Protein AF-A0A2V9V5V7-F1 (afdb_monomer)

Foldseek 3Di:
DLLVVLVVCVVVVDAAEDEDPPCPVVSCVVCVPSHHYDPDLLVRLAAAQEAEARDQDLCVQVDDLVSSCVRHPAQEYEYAPPNYDPVVSVVVVHNYHYDPDD

Structure (mmCIF, N/CA/C/O backbone):
data_AF-A0A2V9V5V7-F1
#
_entry.id   AF-A0A2V9V5V7-F1
#
loop_
_atom_site.group_PDB
_atom_site.id
_atom_site.type_symbol
_atom_site.label_atom_id
_atom_site.label_alt_id
_atom_site.label_comp_id
_atom_site.label_asym_id
_atom_site.label_entity_id
_atom_site.label_seq_id
_atom_site.pdbx_PDB_ins_code
_atom_site.Cartn_x
_atom_site.Cartn_y
_atom_site.Cartn_z
_atom_site.occupancy
_atom_site.B_iso_or_equiv
_atom_site.auth_seq_id
_atom_site.auth_comp_id
_atom_site.auth_asym_id
_atom_site.auth_atom_id
_atom_site.pdbx_PDB_model_num
ATOM 1 N N . MET A 1 1 ? -6.428 13.379 -6.172 1.00 57.09 1 MET A N 1
ATOM 2 C CA . MET A 1 1 ? -5.815 13.515 -4.833 1.00 57.09 1 MET A CA 1
ATOM 3 C C . MET A 1 1 ? -6.189 12.295 -3.999 1.00 57.09 1 MET A C 1
ATOM 5 O O . MET A 1 1 ? -7.358 11.928 -4.016 1.00 57.09 1 MET A O 1
ATOM 9 N N . ALA A 1 2 ? -5.227 11.638 -3.344 1.00 78.12 2 ALA A N 1
ATOM 10 C CA . ALA A 1 2 ? -5.432 10.340 -2.685 1.00 78.12 2 ALA A CA 1
ATOM 11 C C . ALA A 1 2 ? -6.270 10.404 -1.392 1.00 78.12 2 ALA A C 1
ATOM 13 O O . ALA A 1 2 ? -6.902 9.420 -1.030 1.00 78.12 2 ALA A O 1
ATOM 14 N N . TRP A 1 3 ? -6.368 11.563 -0.736 1.00 83.19 3 TRP A N 1
ATOM 15 C CA . TRP A 1 3 ? -7.155 11.707 0.496 1.00 83.19 3 TRP A CA 1
ATOM 16 C C . TRP A 1 3 ? -8.663 11.462 0.293 1.00 83.19 3 TRP A C 1
ATOM 18 O O . TRP A 1 3 ? -9.304 10.859 1.149 1.00 83.19 3 TRP A O 1
ATOM 28 N N . ARG A 1 4 ? -9.240 11.825 -0.867 1.00 89.44 4 ARG A N 1
ATOM 29 C CA . ARG A 1 4 ? -10.664 11.554 -1.173 1.00 89.44 4 ARG A CA 1
ATOM 30 C C . ARG A 1 4 ? -10.987 10.061 -1.203 1.00 89.44 4 ARG A C 1
ATOM 32 O O . ARG A 1 4 ? -12.074 9.653 -0.794 1.00 89.44 4 ARG A O 1
ATOM 39 N N . LEU A 1 5 ? -10.043 9.254 -1.686 1.00 91.06 5 LEU A N 1
ATOM 40 C CA . LEU A 1 5 ? -10.161 7.801 -1.673 1.00 91.06 5 LEU A CA 1
ATOM 41 C C . LEU A 1 5 ? -10.222 7.297 -0.228 1.00 91.06 5 LEU A C 1
ATOM 43 O O . LEU A 1 5 ? -11.140 6.554 0.110 1.00 91.06 5 LEU A O 1
ATOM 47 N N . SER A 1 6 ? -9.312 7.763 0.630 1.00 92.44 6 SER A N 1
ATOM 48 C CA . SER A 1 6 ? -9.303 7.415 2.052 1.00 92.44 6 SER A CA 1
ATOM 49 C C . SER A 1 6 ? -10.624 7.759 2.743 1.00 92.44 6 SER A C 1
ATOM 51 O O . SER A 1 6 ? -11.204 6.896 3.395 1.00 92.44 6 SER A O 1
ATOM 53 N N . LEU A 1 7 ? -11.155 8.971 2.538 1.00 92.75 7 LEU A N 1
ATOM 54 C CA . LEU A 1 7 ? -12.454 9.375 3.096 1.00 92.75 7 LEU A CA 1
ATOM 55 C C . LEU A 1 7 ? -13.599 8.481 2.613 1.00 92.75 7 LEU A C 1
ATOM 57 O O . LEU A 1 7 ? -14.452 8.090 3.403 1.00 92.75 7 LEU A O 1
ATOM 61 N N . THR A 1 8 ? -13.607 8.122 1.328 1.00 94.06 8 THR A N 1
ATOM 62 C CA . THR A 1 8 ? -14.648 7.255 0.755 1.00 94.06 8 THR A CA 1
ATOM 63 C C . THR A 1 8 ? -14.615 5.856 1.369 1.00 94.06 8 THR A C 1
ATOM 65 O O . THR A 1 8 ? -15.664 5.280 1.652 1.00 94.06 8 T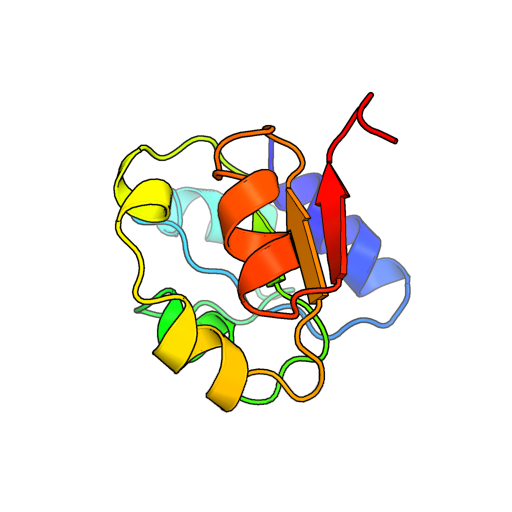HR A O 1
ATOM 68 N N . LEU A 1 9 ? -13.420 5.304 1.588 1.00 94.56 9 LEU A N 1
ATOM 69 C CA . LEU A 1 9 ? -13.243 4.002 2.230 1.00 94.56 9 LEU A CA 1
ATOM 70 C C . LEU A 1 9 ? -13.712 4.039 3.688 1.00 94.56 9 LEU A C 1
ATOM 72 O O . LEU A 1 9 ? -14.468 3.162 4.105 1.00 94.56 9 LEU A O 1
ATOM 76 N N . VAL A 1 10 ? -13.338 5.078 4.436 1.00 95.19 10 VAL A N 1
ATOM 77 C CA . VAL A 1 10 ? -13.780 5.247 5.829 1.00 95.19 10 VAL A CA 1
ATOM 78 C C . VAL A 1 10 ? -15.294 5.432 5.915 1.00 95.19 10 VAL A C 1
ATOM 80 O O . VAL A 1 10 ? -15.937 4.779 6.731 1.00 95.19 10 VAL A O 1
ATOM 83 N N . ALA A 1 11 ? -15.896 6.221 5.021 1.00 95.25 11 ALA A N 1
ATOM 84 C CA . ALA A 1 11 ? -17.350 6.390 4.946 1.00 95.25 11 ALA A CA 1
ATOM 85 C C . ALA A 1 11 ? -18.099 5.076 4.645 1.00 95.25 11 ALA A C 1
ATOM 87 O O . ALA A 1 11 ? -19.277 4.946 4.964 1.00 95.25 11 ALA A O 1
ATOM 88 N N . LYS A 1 12 ? -17.419 4.087 4.052 1.00 96.56 12 LYS A N 1
ATOM 89 C CA . LYS A 1 12 ? -17.932 2.726 3.825 1.00 96.56 12 LYS A CA 1
ATOM 90 C C . LYS A 1 12 ? -17.604 1.748 4.964 1.00 96.56 12 LYS A C 1
ATOM 92 O O . LYS A 1 12 ? -17.864 0.558 4.823 1.00 96.56 12 LYS A O 1
ATOM 97 N N . GLY A 1 13 ? -17.046 2.229 6.076 1.00 96.00 13 GLY A N 1
ATOM 98 C CA . GLY A 1 13 ? -16.735 1.435 7.267 1.00 96.00 13 GLY A CA 1
ATOM 99 C C . GLY A 1 13 ? -15.343 0.797 7.278 1.00 96.00 13 GLY A C 1
ATOM 100 O O . GLY A 1 13 ? -15.054 -0.006 8.165 1.00 96.00 13 GLY A O 1
ATOM 101 N N . ALA A 1 14 ? -14.468 1.125 6.322 1.00 96.19 14 ALA A N 1
ATOM 102 C CA . ALA A 1 14 ? -13.112 0.586 6.306 1.00 96.19 14 ALA A CA 1
ATOM 103 C C . ALA A 1 14 ? -12.214 1.266 7.350 1.00 96.19 14 ALA A C 1
ATOM 105 O O . ALA A 1 14 ? -12.283 2.476 7.572 1.00 96.19 14 ALA A O 1
ATOM 106 N N . ARG A 1 15 ? -11.291 0.495 7.932 1.00 96.19 15 ARG A N 1
ATOM 107 C CA . ARG A 1 15 ? -10.148 1.042 8.675 1.00 96.19 15 ARG A CA 1
ATOM 108 C C . ARG A 1 15 ? -9.042 1.360 7.679 1.00 96.19 15 ARG A C 1
ATOM 110 O O . ARG A 1 15 ? -8.605 0.470 6.956 1.00 96.19 15 ARG A O 1
ATOM 117 N N . VAL A 1 16 ? -8.591 2.611 7.645 1.00 96.50 16 VAL A N 1
ATOM 118 C CA . VAL A 1 16 ? -7.577 3.058 6.683 1.00 96.50 16 VAL A CA 1
ATOM 119 C C . VAL A 1 16 ? -6.282 3.403 7.403 1.00 96.50 16 VAL A C 1
ATOM 121 O O . VAL A 1 16 ? -6.261 4.236 8.313 1.00 96.50 16 VAL A O 1
ATOM 124 N N . ARG A 1 17 ? -5.196 2.772 6.951 1.00 96.69 17 ARG A N 1
ATOM 125 C CA . ARG A 1 17 ? -3.821 3.173 7.242 1.00 96.69 17 ARG A CA 1
ATOM 126 C C . ARG A 1 17 ? -3.223 3.842 6.013 1.00 96.69 17 ARG A C 1
ATOM 128 O O . ARG A 1 17 ? -3.449 3.377 4.898 1.00 96.69 17 ARG A O 1
ATOM 135 N N . ALA A 1 18 ? -2.489 4.929 6.211 1.00 95.38 18 ALA A N 1
ATOM 136 C CA . ALA A 1 18 ? -1.914 5.711 5.127 1.00 95.38 18 ALA A CA 1
ATOM 137 C C . ALA A 1 18 ? -0.424 5.962 5.363 1.00 95.38 18 ALA A C 1
ATOM 139 O O . ALA A 1 18 ? -0.014 6.357 6.451 1.00 95.38 18 ALA A O 1
ATOM 140 N N . TYR A 1 19 ? 0.363 5.770 4.313 1.00 96.00 19 TYR A N 1
ATOM 141 C CA . TYR A 1 19 ? 1.752 6.195 4.224 1.00 96.00 19 TYR A CA 1
ATOM 142 C C . TYR A 1 19 ? 1.898 7.037 2.959 1.00 96.00 19 TYR A C 1
ATOM 144 O O . TYR A 1 19 ? 1.357 6.678 1.912 1.00 96.00 19 TYR A O 1
ATOM 152 N N . ASP A 1 20 ? 2.620 8.143 3.066 1.00 94.69 20 ASP A N 1
ATOM 153 C CA . ASP A 1 20 ? 3.095 8.914 1.926 1.00 94.69 20 ASP A CA 1
ATOM 154 C C . ASP A 1 20 ? 4.477 9.480 2.296 1.00 94.69 20 ASP A C 1
ATOM 156 O O . ASP A 1 20 ? 4.624 9.996 3.406 1.00 94.69 20 ASP A O 1
ATOM 160 N N . PRO A 1 21 ? 5.494 9.374 1.426 1.00 93.06 21 PRO A N 1
ATOM 161 C CA . PRO A 1 21 ? 6.843 9.861 1.723 1.00 93.06 21 PRO A CA 1
ATOM 162 C C . PRO A 1 21 ? 6.920 11.373 1.945 1.00 93.06 21 PRO A C 1
ATOM 164 O O . PRO A 1 21 ? 7.863 11.844 2.578 1.00 93.06 21 PRO A O 1
ATOM 167 N N . VAL A 1 22 ? 5.962 12.142 1.415 1.00 92.00 22 VAL A N 1
ATOM 168 C CA . VAL A 1 22 ? 6.023 13.610 1.415 1.00 92.00 22 VAL A CA 1
ATOM 169 C C . VAL A 1 22 ? 4.750 14.225 1.982 1.00 92.00 22 VAL A C 1
ATOM 171 O O . VAL A 1 22 ? 4.825 15.114 2.819 1.00 92.00 22 VAL A O 1
ATOM 174 N N . ALA A 1 23 ? 3.578 13.742 1.573 1.00 88.81 23 ALA A N 1
ATOM 175 C CA . ALA A 1 23 ? 2.309 14.448 1.740 1.00 88.81 23 ALA A CA 1
ATOM 176 C C . ALA A 1 23 ? 1.569 14.164 3.063 1.00 88.81 23 ALA A C 1
ATOM 178 O O . ALA A 1 23 ? 0.378 14.466 3.175 1.00 88.81 23 ALA A O 1
ATOM 179 N N . ILE A 1 24 ? 2.211 13.537 4.060 1.00 87.06 24 ILE A N 1
ATOM 180 C CA . ILE A 1 24 ? 1.578 13.271 5.368 1.00 87.06 24 ILE A CA 1
ATOM 181 C C . ILE A 1 24 ? 1.166 14.570 6.089 1.00 87.06 24 ILE A C 1
ATOM 183 O O . ILE A 1 24 ? 0.041 14.600 6.598 1.00 87.06 24 ILE A O 1
ATOM 187 N N . PRO A 1 25 ? 2.000 15.628 6.168 1.00 87.56 25 PRO A N 1
ATOM 188 C CA . PRO A 1 25 ? 1.620 16.874 6.835 1.00 87.56 25 PRO A CA 1
ATOM 189 C C . PRO A 1 25 ? 0.360 17.507 6.234 1.00 87.56 25 PRO A C 1
ATOM 191 O O . PRO A 1 25 ? -0.570 17.843 6.964 1.00 87.56 25 PRO A O 1
ATOM 194 N N . GLU A 1 26 ? 0.278 17.589 4.908 1.00 88.75 26 GLU A N 1
ATOM 195 C CA . GLU A 1 26 ? -0.869 18.142 4.189 1.00 88.75 26 GLU A CA 1
ATOM 196 C C . GLU A 1 26 ? -2.093 17.234 4.324 1.00 88.75 26 GLU A C 1
ATOM 198 O O . GLU A 1 26 ? -3.199 17.703 4.586 1.00 88.75 26 GLU A O 1
ATOM 203 N N . ALA A 1 27 ? -1.909 15.914 4.214 1.00 87.38 27 ALA A N 1
ATOM 204 C CA . ALA A 1 27 ? -2.995 14.956 4.385 1.00 87.38 27 ALA A CA 1
ATOM 205 C C . ALA A 1 27 ? -3.624 15.038 5.783 1.00 87.38 27 ALA A C 1
ATOM 207 O O . ALA A 1 27 ? -4.834 14.853 5.910 1.00 87.38 27 ALA A O 1
ATOM 208 N N . ARG A 1 28 ? -2.845 15.348 6.829 1.00 88.94 28 ARG A N 1
ATOM 209 C CA . ARG A 1 28 ? -3.360 15.523 8.198 1.00 88.94 28 ARG A CA 1
ATOM 210 C C . ARG A 1 28 ? -4.353 16.673 8.310 1.00 88.94 28 ARG A C 1
ATOM 212 O O . ARG A 1 28 ? -5.317 16.520 9.057 1.00 88.94 28 ARG A O 1
ATOM 219 N N . LEU A 1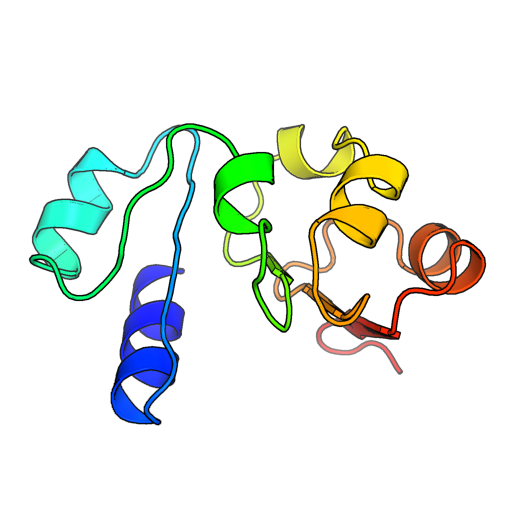 29 ? -4.153 17.756 7.561 1.00 88.25 29 LEU A N 1
ATOM 220 C CA . LEU A 1 29 ? -5.076 18.892 7.533 1.00 88.25 29 LEU A CA 1
ATOM 221 C C . LEU A 1 29 ? -6.422 18.495 6.911 1.00 88.25 29 LEU A C 1
ATOM 223 O O . LEU A 1 29 ? -7.472 18.814 7.458 1.00 88.25 29 LEU A O 1
ATOM 227 N N . GLU A 1 30 ? -6.386 17.731 5.819 1.00 88.56 30 GLU A N 1
ATOM 228 C CA . GLU A 1 30 ? -7.588 17.325 5.075 1.00 88.56 30 GLU A CA 1
ATOM 229 C C . GLU A 1 30 ? -8.341 16.153 5.721 1.00 88.56 30 GLU A C 1
ATOM 231 O O . GLU A 1 30 ? -9.567 16.082 5.681 1.00 88.56 30 GLU A O 1
ATOM 236 N N . LEU A 1 31 ? -7.615 15.190 6.297 1.00 86.88 31 LEU A N 1
ATOM 237 C CA . LEU A 1 31 ? -8.197 13.968 6.854 1.00 86.88 31 LEU A CA 1
ATOM 238 C C . LEU A 1 31 ? -8.478 14.077 8.352 1.00 86.88 31 LEU A C 1
ATOM 240 O O . LEU A 1 31 ? -9.171 13.210 8.868 1.00 86.88 31 LEU A O 1
ATOM 244 N N . ASN A 1 32 ? -7.942 15.076 9.058 1.00 83.81 32 ASN A N 1
ATOM 245 C CA . ASN A 1 32 ? -8.256 15.405 10.455 1.00 83.81 32 ASN A CA 1
ATOM 246 C C . ASN A 1 32 ? -8.442 14.183 11.393 1.00 83.81 32 ASN A C 1
ATOM 248 O O . ASN A 1 32 ? -9.463 14.033 12.057 1.00 83.81 32 ASN A O 1
ATOM 252 N N . GLY A 1 33 ? -7.487 13.246 11.390 1.00 82.81 33 GLY A N 1
ATOM 253 C CA . GLY A 1 33 ? -7.522 12.047 12.249 1.00 82.81 33 GLY A CA 1
ATOM 254 C C . GLY A 1 33 ? -8.411 10.886 11.772 1.00 82.81 33 GLY A C 1
ATOM 255 O O . GLY A 1 33 ? -8.477 9.858 12.438 1.00 82.81 33 GLY A O 1
ATOM 256 N N . THR A 1 34 ? -9.039 10.996 10.601 1.00 90.81 34 THR A N 1
ATOM 257 C CA . THR A 1 34 ? -9.924 9.967 10.011 1.00 90.81 34 THR A CA 1
ATOM 258 C C . THR A 1 34 ? -9.168 8.703 9.567 1.00 90.81 34 THR A C 1
ATOM 260 O O . THR A 1 34 ? -9.769 7.655 9.343 1.00 90.81 34 THR A O 1
ATOM 263 N N . VAL A 1 35 ? -7.839 8.780 9.442 1.00 93.69 35 VAL A N 1
ATOM 264 C CA . VAL A 1 35 ? -6.967 7.657 9.071 1.00 93.69 35 VAL A CA 1
ATOM 265 C C . VAL A 1 35 ? -5.798 7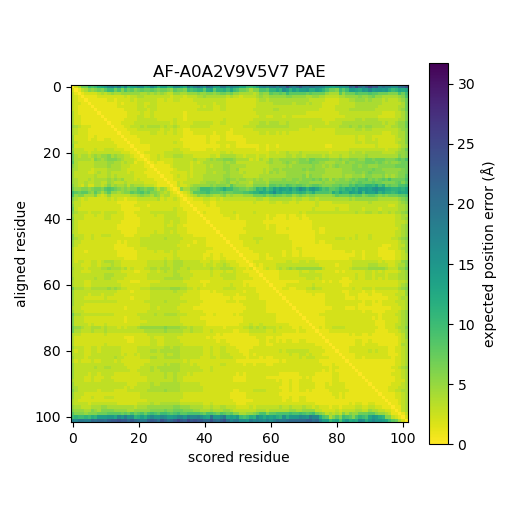.528 10.040 1.00 93.69 35 VAL A C 1
ATOM 267 O O . VAL A 1 35 ? -5.369 8.508 10.650 1.00 93.69 35 VAL A O 1
ATOM 270 N N . HIS A 1 36 ? -5.236 6.325 10.129 1.00 94.94 36 HIS A N 1
ATOM 271 C CA . HIS A 1 36 ? -4.012 6.078 10.882 1.00 94.94 36 HIS A CA 1
ATOM 272 C C . HIS A 1 36 ? -2.782 6.260 9.985 1.00 94.94 36 HIS A C 1
ATOM 274 O O . HIS A 1 36 ? -2.593 5.521 9.020 1.00 94.94 36 HIS A O 1
ATOM 280 N N . TYR A 1 37 ? -1.929 7.228 10.302 1.00 94.75 37 TYR A N 1
ATOM 281 C CA . TYR A 1 37 ? -0.696 7.461 9.551 1.00 94.75 37 TYR A CA 1
ATOM 282 C C . TYR A 1 37 ? 0.405 6.502 9.992 1.00 94.75 37 TYR A C 1
ATOM 284 O O . TYR A 1 37 ? 0.612 6.293 11.184 1.00 94.75 37 TYR A O 1
ATOM 292 N N . CYS A 1 38 ? 1.116 5.940 9.025 1.00 95.75 38 CYS A N 1
ATOM 293 C CA . CYS A 1 38 ? 2.223 5.020 9.238 1.00 95.75 38 CYS A CA 1
ATOM 294 C C . CYS A 1 38 ? 3.540 5.674 8.814 1.00 95.75 38 CYS A C 1
ATOM 296 O O . CYS A 1 38 ? 3.553 6.523 7.929 1.00 95.75 38 CYS A O 1
ATOM 298 N N . GLU A 1 39 ? 4.646 5.247 9.420 1.00 94.94 39 GLU A N 1
ATOM 299 C CA . GLU A 1 39 ? 5.995 5.737 9.087 1.00 94.94 39 GLU A CA 1
ATOM 300 C C . GLU A 1 39 ? 6.631 4.979 7.918 1.00 94.94 39 GLU A C 1
ATOM 302 O O . GLU A 1 39 ? 7.600 5.441 7.323 1.00 94.94 39 GLU A O 1
ATOM 307 N N . THR A 1 40 ? 6.095 3.803 7.579 1.00 96.88 40 THR A N 1
ATOM 308 C CA . THR A 1 40 ? 6.592 2.971 6.482 1.00 96.88 40 THR A CA 1
ATOM 309 C C . THR A 1 40 ? 5.433 2.371 5.682 1.00 96.88 40 THR A C 1
ATOM 311 O O . THR A 1 40 ? 4.353 2.133 6.242 1.00 96.88 40 THR A O 1
ATOM 314 N N . PRO A 1 41 ? 5.648 2.042 4.394 1.00 96.69 41 PRO A N 1
ATOM 315 C CA . PRO A 1 41 ? 4.644 1.347 3.588 1.00 96.69 41 PRO A CA 1
ATOM 316 C C . PRO A 1 41 ? 4.345 -0.059 4.135 1.00 96.69 41 PRO A C 1
ATOM 318 O O . PRO A 1 41 ? 3.224 -0.547 4.022 1.00 96.69 41 PRO A O 1
ATOM 321 N N . TYR A 1 42 ? 5.319 -0.693 4.794 1.00 98.12 42 TYR A N 1
ATOM 322 C CA . TYR A 1 42 ? 5.153 -2.006 5.418 1.00 98.12 42 TYR A CA 1
ATOM 323 C C . TYR A 1 42 ? 4.209 -1.953 6.628 1.00 98.12 42 TYR A C 1
ATOM 325 O O . TYR A 1 42 ? 3.303 -2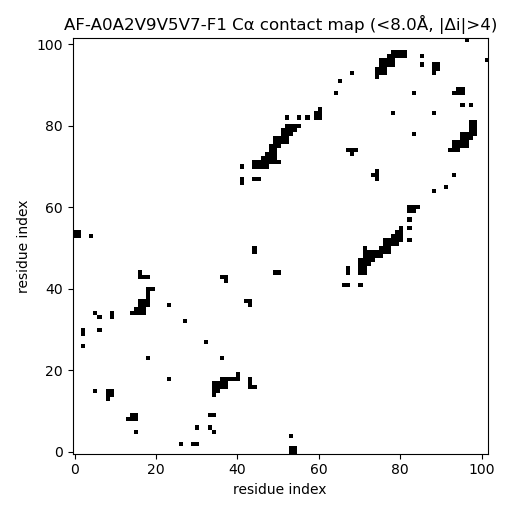.775 6.731 1.00 98.12 42 TYR A O 1
ATOM 333 N N . ALA A 1 43 ? 4.345 -0.944 7.494 1.00 98.00 43 ALA A N 1
ATOM 334 C CA . ALA A 1 43 ? 3.420 -0.732 8.612 1.00 98.00 43 ALA A CA 1
ATOM 335 C C . ALA A 1 43 ? 1.988 -0.416 8.134 1.00 98.00 43 ALA A C 1
ATOM 337 O O . ALA A 1 43 ? 1.005 -0.787 8.783 1.00 98.00 43 ALA A O 1
ATOM 338 N N . ALA A 1 44 ? 1.855 0.233 6.971 1.00 97.25 44 ALA A N 1
ATOM 339 C CA . ALA A 1 44 ? 0.554 0.459 6.347 1.00 97.25 44 ALA A CA 1
ATOM 340 C C . ALA A 1 44 ? -0.100 -0.845 5.851 1.00 97.25 44 ALA A C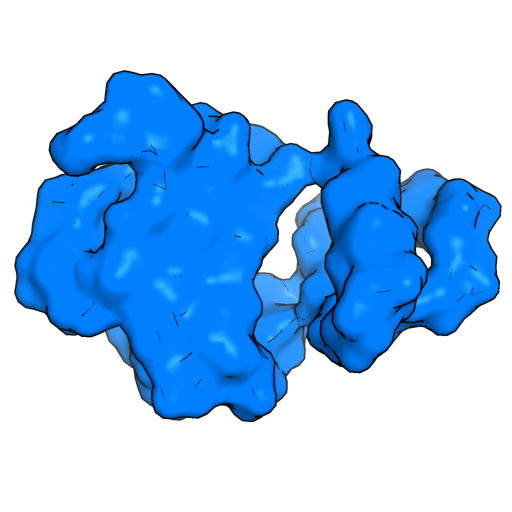 1
ATOM 342 O O . ALA A 1 44 ? -1.324 -0.941 5.872 1.00 97.25 44 ALA A O 1
ATOM 343 N N . ALA A 1 45 ? 0.690 -1.849 5.453 1.00 98.06 45 ALA A N 1
ATOM 344 C CA . ALA A 1 45 ? 0.196 -3.148 4.987 1.00 98.06 45 ALA A CA 1
ATOM 345 C C . ALA A 1 45 ? -0.129 -4.136 6.126 1.00 98.06 45 ALA A C 1
ATOM 347 O O . ALA A 1 45 ? -0.998 -4.990 5.972 1.00 98.06 45 ALA A O 1
ATOM 348 N N . GLU A 1 46 ? 0.549 -4.036 7.269 1.00 98.06 46 GLU A N 1
ATOM 349 C CA . GLU A 1 46 ? 0.480 -5.025 8.351 1.00 98.06 46 GLU A CA 1
ATOM 350 C C . GLU A 1 46 ? -0.946 -5.301 8.864 1.00 98.06 46 GLU A C 1
ATOM 352 O O . GLU A 1 46 ? -1.616 -4.441 9.439 1.00 98.06 46 GLU A O 1
ATOM 357 N N . GLY A 1 47 ? -1.416 -6.534 8.681 1.00 97.81 47 GLY A N 1
ATOM 358 C CA . GLY A 1 47 ? -2.732 -7.000 9.110 1.00 97.81 47 GLY A CA 1
ATOM 359 C C . GLY A 1 47 ? -3.909 -6.387 8.344 1.00 97.81 47 GLY A C 1
ATOM 360 O O . GLY A 1 47 ? -5.054 -6.561 8.772 1.00 97.81 47 GLY A O 1
ATOM 361 N N . MET A 1 48 ? -3.667 -5.662 7.248 1.00 98.12 48 MET A N 1
ATOM 362 C CA . MET A 1 48 ? -4.720 -5.094 6.401 1.00 98.12 48 MET A CA 1
ATOM 363 C C . MET A 1 48 ? -5.196 -6.101 5.347 1.00 98.12 48 MET A C 1
ATOM 365 O O . MET A 1 48 ? -4.495 -7.049 4.995 1.00 98.12 48 MET A O 1
ATOM 369 N N . ASP A 1 49 ? -6.419 -5.908 4.856 1.00 98.06 49 ASP A N 1
ATOM 370 C CA . ASP A 1 49 ? -7.057 -6.819 3.897 1.00 98.06 49 ASP A CA 1
ATOM 371 C C . ASP A 1 49 ? -6.631 -6.567 2.441 1.00 98.06 49 ASP A C 1
ATOM 373 O O . ASP A 1 49 ? -6.716 -7.470 1.611 1.00 98.06 49 ASP A O 1
ATOM 377 N N . ALA A 1 50 ? -6.182 -5.350 2.128 1.00 97.75 50 ALA A N 1
ATOM 378 C CA . ALA A 1 50 ? -5.698 -4.958 0.810 1.00 97.75 50 ALA A CA 1
ATOM 379 C C . ALA A 1 50 ? -4.750 -3.756 0.911 1.00 97.75 50 ALA A C 1
ATOM 381 O O . ALA A 1 50 ? -4.869 -2.934 1.823 1.00 97.75 50 ALA A O 1
ATOM 382 N N . LEU A 1 51 ? -3.857 -3.623 -0.068 1.00 97.75 51 LEU A N 1
ATOM 383 C CA . LEU A 1 51 ? -3.023 -2.441 -0.273 1.00 97.75 51 LEU A CA 1
ATOM 384 C C . LEU A 1 51 ? -3.566 -1.621 -1.448 1.00 97.75 51 LEU A C 1
ATOM 386 O O . LEU A 1 51 ? -3.880 -2.177 -2.500 1.00 97.75 51 LEU A O 1
ATOM 390 N N . VAL A 1 52 ? -3.643 -0.295 -1.297 1.00 97.25 52 VAL A N 1
ATOM 391 C CA . VAL A 1 52 ? -4.095 0.602 -2.371 1.00 97.25 52 VAL A CA 1
ATOM 392 C C . VAL A 1 52 ? -3.021 1.632 -2.709 1.00 97.25 52 VAL A C 1
ATOM 394 O O . VAL A 1 52 ? -2.612 2.413 -1.854 1.00 97.25 52 VAL A O 1
ATOM 397 N N . VAL A 1 53 ? -2.599 1.680 -3.973 1.00 96.50 53 VAL A N 1
ATOM 398 C CA . VAL A 1 53 ? -1.675 2.699 -4.487 1.00 96.50 53 VAL A CA 1
ATOM 399 C C . VAL A 1 53 ? -2.486 3.918 -4.921 1.00 96.50 53 VAL A C 1
ATOM 401 O O . VAL A 1 53 ? -3.114 3.925 -5.984 1.00 96.50 53 VAL A O 1
ATOM 404 N N . GLY A 1 54 ? -2.512 4.949 -4.071 1.00 94.12 54 GLY A N 1
ATOM 405 C CA . GLY A 1 54 ? -3.249 6.199 -4.308 1.00 94.12 54 GLY A CA 1
ATOM 406 C C . GLY A 1 54 ? -2.427 7.319 -4.961 1.00 94.12 54 GLY A C 1
ATOM 407 O O . GLY A 1 54 ? -2.992 8.234 -5.572 1.00 94.12 54 GLY A O 1
ATOM 408 N N . THR A 1 55 ? -1.099 7.255 -4.861 1.00 93.19 55 THR A N 1
ATOM 409 C CA . THR A 1 55 ? -0.144 8.251 -5.375 1.00 93.19 55 THR A CA 1
ATOM 410 C C . THR A 1 55 ? 0.924 7.587 -6.244 1.00 93.19 55 THR A C 1
ATOM 412 O O . THR A 1 55 ? 1.139 6.381 -6.184 1.00 93.19 55 THR A O 1
ATOM 415 N N . GLY A 1 56 ? 1.530 8.365 -7.144 1.00 93.56 56 GLY A N 1
ATOM 416 C CA . GLY A 1 56 ? 2.451 7.865 -8.170 1.00 93.56 56 GLY A CA 1
ATOM 417 C C . GLY A 1 56 ? 3.926 7.922 -7.771 1.00 93.56 56 GLY A C 1
ATOM 418 O O . GLY A 1 56 ? 4.761 8.109 -8.654 1.00 93.56 56 GLY A O 1
ATOM 419 N N . TRP A 1 57 ? 4.248 7.841 -6.476 1.00 95.44 57 TRP A N 1
ATOM 420 C CA . TRP A 1 57 ? 5.626 7.975 -5.999 1.00 95.44 57 TRP A CA 1
ATOM 421 C C . TRP A 1 57 ? 6.506 6.837 -6.539 1.00 95.44 57 TRP A C 1
ATOM 423 O O . TRP A 1 57 ? 6.188 5.668 -6.311 1.00 95.44 57 TRP A O 1
ATOM 433 N N . PRO A 1 58 ? 7.610 7.131 -7.259 1.00 94.12 58 PRO A N 1
ATOM 434 C CA . PRO A 1 58 ? 8.421 6.098 -7.903 1.00 94.12 58 PRO A CA 1
ATOM 435 C C . PRO A 1 58 ? 8.989 5.043 -6.954 1.00 94.12 58 PRO A C 1
ATOM 437 O O . PRO A 1 58 ? 9.137 3.893 -7.364 1.00 94.12 58 PRO A O 1
ATOM 440 N N . GLU A 1 59 ? 9.258 5.414 -5.703 1.00 94.88 59 GLU A N 1
ATOM 441 C CA . GLU A 1 59 ? 9.745 4.522 -4.645 1.00 94.88 59 GLU A CA 1
ATOM 442 C C . GLU A 1 59 ? 8.845 3.299 -4.420 1.00 94.88 59 GLU A C 1
ATOM 444 O O . GLU A 1 59 ? 9.345 2.221 -4.105 1.00 94.88 59 GLU A O 1
ATOM 449 N N . PHE A 1 60 ? 7.533 3.411 -4.67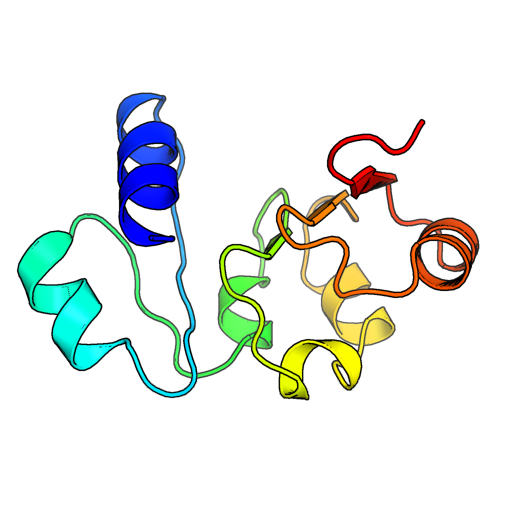2 1.00 96.75 60 PHE A N 1
ATOM 450 C CA . PHE A 1 60 ? 6.609 2.293 -4.490 1.00 96.75 60 PHE A CA 1
ATOM 451 C C . PHE A 1 60 ? 6.881 1.137 -5.460 1.00 96.75 60 PHE A C 1
ATOM 453 O O . PHE A 1 60 ? 6.504 0.001 -5.179 1.00 96.75 60 PHE A O 1
ATOM 460 N N . ARG A 1 61 ? 7.574 1.387 -6.581 1.00 96.62 61 ARG A N 1
ATOM 461 C CA . ARG A 1 61 ? 8.010 0.327 -7.506 1.00 96.62 61 ARG A CA 1
ATOM 462 C C . ARG A 1 61 ? 9.088 -0.574 -6.907 1.00 96.62 61 ARG A C 1
ATOM 464 O O . ARG A 1 61 ? 9.217 -1.716 -7.335 1.00 96.62 61 ARG A O 1
ATOM 471 N N . GLY A 1 62 ? 9.868 -0.052 -5.961 1.00 95.88 62 GLY A N 1
ATOM 472 C CA . GLY A 1 62 ? 11.002 -0.736 -5.341 1.00 95.88 62 GLY A CA 1
ATOM 473 C C . GLY A 1 62 ? 10.670 -1.449 -4.032 1.00 95.88 62 GLY A C 1
ATOM 474 O O . GLY A 1 62 ? 11.588 -1.901 -3.354 1.00 95.88 62 GLY A O 1
ATOM 475 N N . LEU A 1 63 ? 9.393 -1.528 -3.647 1.00 97.69 63 LEU A N 1
ATOM 476 C CA . LEU A 1 63 ? 9.001 -2.187 -2.404 1.00 97.69 63 LEU A CA 1
ATOM 477 C C . LEU A 1 63 ? 9.249 -3.695 -2.456 1.00 97.69 63 LEU A C 1
ATOM 479 O O . LEU A 1 63 ? 9.129 -4.339 -3.502 1.00 97.69 63 LEU A O 1
ATOM 483 N N . ASP A 1 64 ? 9.538 -4.265 -1.290 1.00 98.19 64 ASP A N 1
ATOM 484 C CA . ASP A 1 64 ? 9.590 -5.710 -1.108 1.00 98.19 64 ASP A CA 1
ATOM 485 C C . ASP A 1 64 ? 8.162 -6.275 -1.068 1.00 98.19 64 ASP A C 1
ATOM 487 O O . ASP A 1 64 ? 7.481 -6.279 -0.035 1.00 98.19 64 ASP A O 1
ATOM 491 N N . PHE A 1 65 ? 7.690 -6.725 -2.230 1.00 98.25 65 PHE A N 1
ATOM 492 C CA . PHE A 1 65 ? 6.353 -7.289 -2.372 1.00 98.25 65 PHE A CA 1
ATOM 493 C C . PHE A 1 65 ? 6.214 -8.684 -1.758 1.00 98.25 65 PHE A C 1
ATOM 495 O O . PHE A 1 65 ? 5.102 -9.043 -1.380 1.00 98.25 65 PHE A O 1
ATOM 502 N N . ASP A 1 66 ? 7.300 -9.442 -1.581 1.00 98.19 66 ASP A N 1
ATOM 503 C CA . ASP A 1 66 ? 7.241 -10.704 -0.839 1.00 98.19 66 ASP A CA 1
ATOM 504 C C . ASP A 1 66 ? 6.965 -10.424 0.637 1.00 98.19 66 ASP A C 1
ATOM 506 O O . ASP A 1 66 ? 6.067 -11.028 1.228 1.00 98.19 66 ASP A O 1
ATOM 510 N N . ARG A 1 67 ? 7.636 -9.429 1.226 1.00 98.38 67 ARG A N 1
ATOM 511 C CA . ARG A 1 67 ? 7.329 -8.966 2.584 1.00 98.38 67 ARG A CA 1
ATOM 512 C C . ARG A 1 67 ? 5.891 -8.465 2.703 1.00 98.38 67 ARG A C 1
ATOM 514 O O . ARG A 1 67 ? 5.187 -8.861 3.628 1.00 98.38 67 ARG A O 1
ATOM 521 N N . ILE A 1 68 ? 5.430 -7.627 1.773 1.00 98.44 68 ILE A N 1
ATOM 522 C CA . ILE A 1 68 ? 4.045 -7.117 1.775 1.00 98.44 68 ILE A CA 1
ATOM 523 C C . ILE A 1 68 ? 3.035 -8.267 1.725 1.00 98.44 68 ILE A C 1
ATOM 525 O O . ILE A 1 68 ? 2.031 -8.226 2.437 1.00 98.44 68 ILE A O 1
ATOM 529 N N . LYS A 1 69 ? 3.309 -9.309 0.933 1.00 98.19 69 LYS A N 1
ATOM 530 C CA . LYS A 1 69 ? 2.436 -10.480 0.812 1.00 98.19 69 LYS A CA 1
ATOM 531 C C . LYS A 1 69 ? 2.204 -11.171 2.157 1.00 98.19 69 LYS A C 1
ATOM 533 O O . LYS A 1 69 ? 1.083 -11.582 2.426 1.00 98.19 69 LYS A O 1
ATOM 538 N N . HIS A 1 70 ? 3.243 -11.269 2.989 1.00 98.00 70 HIS A N 1
ATOM 539 C CA . HIS A 1 70 ? 3.164 -11.871 4.326 1.00 98.00 70 HIS A CA 1
ATOM 540 C C . HIS A 1 70 ? 2.534 -10.945 5.375 1.00 98.00 70 HIS A C 1
ATOM 542 O O . HIS A 1 70 ? 2.030 -11.421 6.388 1.00 98.00 70 HIS A O 1
ATOM 548 N N . LEU A 1 71 ? 2.573 -9.628 5.153 1.00 98.38 71 LEU A N 1
ATOM 549 C CA . LEU A 1 71 ? 1.991 -8.637 6.058 1.00 98.38 71 LEU A CA 1
ATOM 550 C C . LEU A 1 71 ? 0.477 -8.495 5.878 1.00 98.38 71 LEU A C 1
ATOM 552 O O . LEU A 1 71 ? -0.229 -8.251 6.854 1.00 98.38 71 LEU A O 1
ATOM 556 N N . LEU A 1 72 ? -0.029 -8.627 4.652 1.00 98.38 72 LEU A N 1
ATOM 557 C CA . LEU A 1 72 ? -1.461 -8.547 4.375 1.00 98.38 72 LEU A CA 1
ATOM 558 C C . LEU A 1 72 ? -2.187 -9.831 4.801 1.00 98.38 72 LEU A C 1
ATOM 560 O O . LEU A 1 72 ? -1.678 -10.937 4.649 1.00 98.38 72 LEU A O 1
ATOM 564 N N . LYS A 1 73 ? -3.444 -9.702 5.238 1.00 98.25 73 LYS A N 1
ATOM 565 C CA . LYS A 1 73 ? -4.332 -10.859 5.473 1.00 98.25 73 LYS A CA 1
ATOM 566 C C . LYS A 1 73 ? -4.672 -11.595 4.182 1.00 98.25 73 LYS A C 1
ATOM 568 O O . LYS A 1 73 ? -4.917 -12.798 4.186 1.00 98.25 73 LYS A O 1
ATOM 573 N N . ARG A 1 74 ? -4.749 -10.844 3.084 1.00 97.31 74 ARG A N 1
ATOM 574 C CA . ARG A 1 74 ? -4.996 -11.337 1.732 1.00 97.31 74 ARG A CA 1
ATOM 575 C C . ARG A 1 74 ? -4.085 -10.575 0.774 1.00 97.31 74 ARG A C 1
ATOM 577 O O . ARG A 1 74 ? -3.995 -9.355 0.893 1.00 97.31 74 ARG A O 1
ATOM 584 N N . PRO A 1 75 ? -3.442 -11.238 -0.196 1.00 97.25 75 PRO A N 1
ATOM 585 C 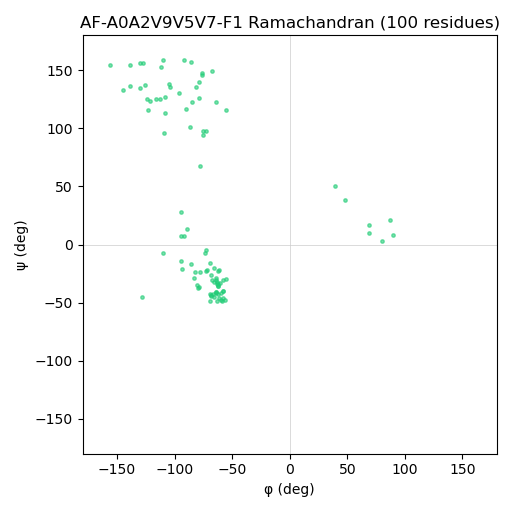CA . PRO A 1 75 ? -2.519 -10.580 -1.110 1.00 97.25 75 PRO A CA 1
ATOM 586 C C . PRO A 1 75 ? -3.285 -9.814 -2.200 1.00 97.25 75 PRO A C 1
ATOM 588 O O . PRO A 1 75 ? -3.251 -10.184 -3.368 1.00 97.25 75 PRO A O 1
ATOM 591 N N . VAL A 1 76 ? -4.001 -8.752 -1.827 1.00 98.31 76 VAL A N 1
ATOM 592 C CA . VAL A 1 76 ? -4.791 -7.912 -2.740 1.00 98.31 76 VAL A CA 1
ATOM 593 C C . VAL A 1 76 ? -4.107 -6.559 -2.906 1.00 98.31 76 VAL A C 1
ATOM 595 O O . VAL A 1 76 ? -3.825 -5.875 -1.920 1.00 98.31 76 VAL A O 1
ATOM 598 N N . ILE A 1 77 ? -3.866 -6.156 -4.154 1.00 98.12 77 ILE A N 1
ATOM 599 C CA . ILE A 1 77 ? -3.324 -4.841 -4.510 1.00 98.12 77 ILE A CA 1
ATOM 600 C C . ILE A 1 77 ? -4.276 -4.147 -5.482 1.00 98.12 77 ILE A C 1
ATOM 602 O O . ILE A 1 77 ? -4.564 -4.664 -6.560 1.00 98.12 77 ILE A O 1
ATOM 606 N N . VAL A 1 78 ? -4.703 -2.936 -5.130 1.00 97.44 78 VAL A N 1
ATOM 607 C CA . VAL A 1 78 ? -5.432 -2.028 -6.022 1.00 97.44 78 VAL A CA 1
ATOM 608 C C . VAL A 1 78 ? -4.511 -0.881 -6.416 1.00 97.44 78 VAL A C 1
ATOM 610 O O . VAL A 1 78 ? -4.140 -0.050 -5.592 1.00 97.44 78 VAL A O 1
ATOM 613 N N . ASP A 1 79 ? -4.150 -0.804 -7.687 1.00 96.81 79 ASP A N 1
ATOM 614 C CA . ASP A 1 79 ? -3.235 0.199 -8.210 1.00 96.81 79 ASP A CA 1
ATOM 615 C C . ASP A 1 79 ? -3.972 1.213 -9.087 1.00 96.81 79 ASP A C 1
ATOM 617 O O . ASP A 1 79 ? -4.189 1.023 -10.285 1.00 96.81 79 ASP A O 1
ATOM 621 N N . THR A 1 80 ? -4.347 2.340 -8.478 1.00 94.75 80 THR A N 1
ATOM 622 C CA . THR A 1 80 ? -5.070 3.414 -9.181 1.00 94.75 80 THR A CA 1
ATOM 623 C C . THR A 1 80 ? -4.183 4.215 -10.134 1.00 94.75 80 THR A C 1
ATOM 625 O O . THR A 1 80 ? -4.674 5.076 -10.868 1.00 94.75 80 THR A O 1
ATOM 628 N N . LYS A 1 81 ? -2.870 3.966 -10.109 1.00 94.62 81 LYS A N 1
ATOM 629 C CA . LYS A 1 81 ? -1.858 4.669 -10.898 1.00 94.62 81 LYS A CA 1
ATOM 630 C C . LYS A 1 81 ? -1.248 3.802 -11.984 1.00 94.62 81 LYS A C 1
ATOM 632 O O . LYS A 1 81 ? -0.515 4.344 -12.807 1.00 94.62 81 LYS A O 1
ATOM 637 N N . ASN A 1 82 ? -1.573 2.506 -12.014 1.00 95.44 82 ASN A N 1
ATOM 638 C CA . ASN A 1 82 ? -0.916 1.522 -12.870 1.00 95.44 82 ASN A CA 1
ATOM 639 C C . ASN A 1 82 ? 0.620 1.639 -12.780 1.00 95.44 82 ASN A C 1
ATOM 641 O O . ASN A 1 82 ? 1.327 1.579 -13.788 1.00 95.44 82 ASN A O 1
ATOM 645 N N . LEU A 1 83 ? 1.106 1.912 -11.568 1.00 96.38 83 LEU A N 1
ATOM 646 C CA . LEU A 1 83 ? 2.491 2.221 -11.245 1.00 96.38 83 LEU A CA 1
ATOM 647 C C . LEU A 1 83 ? 3.357 0.962 -11.181 1.00 96.38 83 LEU A C 1
ATOM 649 O O . LEU A 1 83 ? 4.538 1.009 -11.536 1.00 96.38 83 LEU A O 1
ATOM 653 N N . LEU A 1 84 ? 2.771 -0.123 -10.681 1.00 97.25 84 LEU A N 1
ATOM 654 C CA . LEU A 1 84 ? 3.443 -1.372 -10.362 1.00 97.25 84 LEU A CA 1
ATOM 655 C C . LEU A 1 84 ? 3.416 -2.346 -11.546 1.00 97.25 84 LEU A C 1
ATOM 657 O O . LEU A 1 84 ? 2.562 -2.273 -12.432 1.00 97.25 84 LEU A O 1
ATOM 661 N N . ASP A 1 85 ? 4.348 -3.297 -11.539 1.00 96.62 85 ASP A N 1
ATOM 662 C CA . ASP A 1 85 ? 4.386 -4.373 -12.527 1.00 96.62 85 ASP A CA 1
ATOM 663 C C . ASP A 1 85 ? 3.297 -5.413 -12.226 1.00 96.62 85 ASP A C 1
ATOM 665 O O . ASP A 1 85 ? 3.454 -6.308 -11.392 1.00 96.62 85 ASP A O 1
ATOM 669 N N . SER A 1 86 ? 2.172 -5.289 -12.928 1.00 96.19 86 SER A N 1
ATOM 670 C CA . SER A 1 86 ? 1.029 -6.185 -12.773 1.00 96.19 86 SER A CA 1
ATOM 671 C C . SER A 1 86 ? 1.351 -7.638 -13.123 1.00 96.19 86 SER A C 1
ATOM 673 O O . SER A 1 86 ? 0.786 -8.540 -12.510 1.00 96.19 86 SER A O 1
ATOM 675 N N . VAL A 1 87 ? 2.234 -7.887 -14.099 1.00 96.62 87 VAL A N 1
ATOM 676 C CA . VAL A 1 87 ? 2.584 -9.254 -14.522 1.00 96.62 87 VAL A CA 1
ATOM 677 C C . VAL A 1 87 ? 3.371 -9.932 -13.412 1.00 96.62 87 VAL A C 1
ATOM 679 O O . VAL A 1 87 ? 3.004 -11.024 -12.976 1.00 96.62 87 VAL A O 1
ATOM 682 N N . ARG A 1 88 ? 4.390 -9.244 -12.887 1.00 97.44 88 ARG A N 1
ATOM 683 C CA . ARG A 1 88 ? 5.184 -9.729 -11.757 1.00 97.44 88 ARG A CA 1
ATOM 684 C C . ARG A 1 88 ? 4.318 -9.975 -10.523 1.00 97.44 88 ARG A C 1
ATOM 686 O O . ARG A 1 88 ? 4.403 -11.047 -9.936 1.00 97.44 88 ARG A O 1
ATOM 693 N N . LEU A 1 89 ? 3.462 -9.027 -10.141 1.00 97.94 89 LEU A N 1
ATOM 694 C CA . LEU A 1 89 ? 2.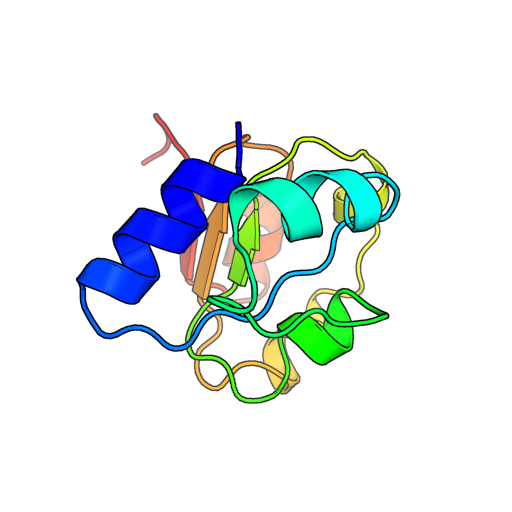632 -9.163 -8.938 1.00 97.94 89 LEU A CA 1
ATOM 695 C C . LEU A 1 89 ? 1.628 -10.316 -9.045 1.00 97.94 89 LEU A C 1
ATOM 697 O O . LEU A 1 89 ? 1.472 -11.080 -8.092 1.00 97.94 89 LEU A O 1
ATOM 701 N N . ARG A 1 90 ? 0.997 -10.502 -10.211 1.00 97.44 90 ARG A N 1
ATOM 702 C CA . ARG A 1 90 ? 0.134 -11.667 -10.456 1.00 97.44 90 ARG A CA 1
ATOM 703 C C . ARG A 1 90 ? 0.923 -12.976 -10.384 1.00 97.44 90 ARG A C 1
ATOM 705 O O . ARG A 1 90 ? 0.454 -13.914 -9.749 1.00 97.44 90 ARG A O 1
ATOM 712 N N . ALA A 1 91 ? 2.126 -13.032 -10.962 1.00 97.94 91 ALA A N 1
ATOM 713 C CA . ALA A 1 91 ? 2.997 -14.210 -10.879 1.00 97.94 91 ALA A CA 1
ATOM 714 C C . ALA A 1 91 ? 3.429 -14.528 -9.435 1.00 97.94 91 ALA A C 1
ATOM 716 O O . ALA A 1 91 ? 3.544 -15.692 -9.065 1.00 97.94 91 ALA A O 1
ATOM 717 N N . MET A 1 92 ? 3.586 -13.504 -8.589 1.00 97.56 92 MET A N 1
ATOM 718 C CA . MET A 1 92 ? 3.819 -13.653 -7.148 1.00 97.56 92 MET A CA 1
ATOM 719 C C . MET A 1 92 ? 2.566 -14.099 -6.374 1.00 97.56 92 MET A C 1
ATOM 721 O O . MET A 1 92 ? 2.650 -14.353 -5.173 1.00 97.56 92 MET A O 1
ATOM 725 N N . GLY A 1 93 ? 1.401 -14.212 -7.017 1.00 97.62 93 GLY A N 1
ATOM 726 C CA . GLY A 1 93 ? 0.147 -14.650 -6.403 1.00 97.62 93 GLY A CA 1
ATOM 727 C C . GLY A 1 93 ? -0.670 -13.533 -5.754 1.00 97.62 93 GLY A C 1
ATOM 728 O O . GLY A 1 93 ? -1.495 -13.824 -4.889 1.00 97.62 93 GLY A O 1
ATOM 729 N N . PHE A 1 94 ? -0.448 -12.272 -6.133 1.00 98.31 94 PHE A N 1
ATOM 730 C CA . PHE A 1 94 ? -1.355 -11.190 -5.763 1.00 98.31 94 PHE A CA 1
ATOM 731 C C . PHE A 1 94 ? -2.603 -11.176 -6.649 1.00 98.31 94 PHE A C 1
ATOM 733 O O . PHE A 1 94 ? -2.529 -11.281 -7.877 1.00 98.31 94 PHE A O 1
ATOM 740 N N . GLU A 1 95 ? -3.751 -10.919 -6.032 1.00 97.94 95 GLU A N 1
ATOM 741 C CA . GLU A 1 95 ? -4.908 -10.371 -6.726 1.00 97.94 95 GLU A CA 1
ATOM 742 C C . GLU A 1 95 ? -4.619 -8.895 -7.031 1.00 97.94 95 GLU A C 1
ATOM 744 O O . GLU A 1 95 ? -4.732 -8.023 -6.170 1.00 97.94 95 GLU A O 1
ATOM 749 N N . TYR A 1 96 ? -4.175 -8.624 -8.258 1.00 97.94 96 TYR A N 1
ATOM 750 C CA . TYR A 1 96 ? -3.874 -7.272 -8.720 1.00 97.94 96 TYR A CA 1
ATOM 751 C C . TYR A 1 96 ? -5.054 -6.674 -9.496 1.00 97.94 96 TYR A C 1
ATOM 753 O O . TYR A 1 96 ? -5.562 -7.286 -10.442 1.00 97.94 96 TYR A O 1
ATOM 761 N N . VAL A 1 97 ? -5.442 -5.451 -9.143 1.00 96.69 97 VAL A N 1
ATOM 762 C CA . VAL A 1 97 ? -6.477 -4.664 -9.821 1.00 96.69 97 VAL A CA 1
ATOM 763 C C . VAL A 1 97 ? -5.878 -3.335 -10.268 1.00 96.69 9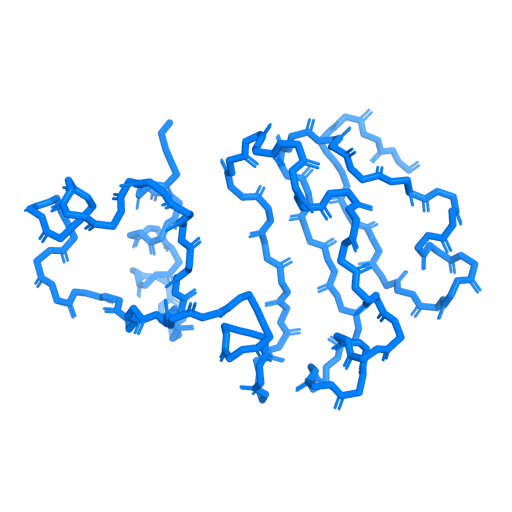7 VAL A C 1
ATOM 765 O O . VAL A 1 97 ? -5.502 -2.513 -9.437 1.00 96.69 97 VAL A O 1
ATOM 768 N N . GLY A 1 98 ? -5.810 -3.114 -11.582 1.00 94.38 98 GLY A N 1
ATOM 769 C CA . GLY A 1 98 ? -5.378 -1.849 -12.183 1.00 94.38 98 GLY A CA 1
ATOM 770 C C . GLY A 1 98 ? -6.538 -1.111 -12.851 1.00 94.38 98 GLY A C 1
ATOM 771 O O . GLY A 1 98 ? -7.545 -1.712 -13.227 1.00 94.38 98 GLY A O 1
ATOM 772 N N . VAL A 1 99 ? -6.408 0.200 -13.043 1.00 90.31 99 VAL A N 1
ATOM 773 C CA . VAL A 1 99 ? -7.430 0.994 -13.746 1.00 90.31 99 VAL A CA 1
ATOM 774 C C . VAL A 1 99 ? -7.287 0.799 -15.253 1.00 90.31 99 VAL A C 1
ATOM 776 O O . VAL A 1 99 ? -6.214 1.018 -15.811 1.00 90.31 99 VAL A O 1
ATOM 779 N N . GLY A 1 100 ? -8.370 0.402 -15.926 1.00 87.19 100 GLY A N 1
ATOM 780 C CA . GLY A 1 100 ? -8.354 0.150 -17.373 1.00 87.19 100 GLY A CA 1
ATOM 781 C C . GLY A 1 100 ? -7.534 -1.080 -17.780 1.00 87.19 100 GLY A C 1
ATOM 782 O O . GLY A 1 100 ? -7.186 -1.223 -18.948 1.00 87.19 100 GLY A O 1
ATOM 783 N N . ARG A 1 101 ? -7.218 -1.962 -16.824 1.00 75.62 101 ARG A N 1
ATOM 784 C CA . ARG A 1 101 ? -6.528 -3.235 -17.047 1.00 75.62 101 ARG A CA 1
ATOM 785 C C . ARG A 1 101 ? -7.478 -4.365 -16.648 1.00 75.62 101 ARG A C 1
ATOM 787 O O . ARG A 1 101 ? -8.008 -4.336 -15.540 1.00 75.62 101 ARG A O 1
ATOM 794 N N . ARG A 1 102 ? -7.730 -5.309 -17.557 1.00 53.78 102 ARG A N 1
ATOM 795 C CA . ARG A 1 102 ? -8.372 -6.595 -17.237 1.00 53.78 102 ARG A CA 1
ATOM 796 C C . ARG A 1 102 ? -7.278 -7.592 -16.879 1.00 53.78 102 ARG A C 1
ATOM 798 O O . ARG A 1 102 ? -6.303 -7.663 -17.654 1.00 53.78 102 ARG A O 1
#

Solvent-accessible surface area (backbone atoms only — not comparable to full-atom values): 6079 Å² total; per-residue (Å²): 121,47,65,62,56,53,52,53,41,40,76,71,71,47,88,50,56,42,55,54,100,76,56,49,73,62,44,45,72,78,46,67,76,72,51,48,78,36,98,38,70,63,66,34,28,52,74,27,66,56,44,73,42,65,68,82,60,72,69,68,64,72,55,66,59,71,62,45,43,73,31,21,74,38,45,33,37,39,27,76,63,65,71,59,63,62,68,61,42,40,72,75,64,32,53,71,45,42,72,98,53,134

pLDDT: mean 93.81, std 7.04, range [53.78, 98.44]

Sequence (102 aa):
MAWRLSLTLVAKGARVRAYDPVAIPEARLELNGTVHYCETPYAAAEGMDALVVGTGWPEFRGLDFDRIKHLLKRPVIVDTKNLLDSVRLRAMGFEYVGVGRR

Nearest PDB structures (foldseek):
  2y0d-assembly1_B  TM=9.169E-01  e=1.165E-07  Burkholderia cepacia
  4a7p-assembly1_A-2  TM=9.115E-01  e=2.280E-07  Sphingomonas elodea
  4a7p-assembly2_B-2  TM=9.115E-01  e=2.280E-07  Sphingomonas elodea
  3gg2-assembly1_D  TM=9.474E-01  e=2.731E-06  Porphyromonas gingivalis
  3gg2-assembly1_C  TM=9.489E-01  e=5.342E-06  Porphyromonas gingivalis

Mean predicted aligned error: 3.13 Å

Secondary structure (DSSP, 8-state):
-THHHHHHHHHTT---EE--SS-HHHHHHHHTTSSEE-SSHHHHHTT-S-EEE-S--GGGGGS-HHHHHHHSSS-EEEETT--S-HHHHHHTT-EEEETT--

Radius of gyration: 13.07 Å; Cα contacts (8 Å, |Δi|>4): 144; chains: 1; bounding box: 29×34×30 Å